Protein AF-A0A3S6QXP9-F1 (afdb_monomer_lite)

Structure (mmCIF, N/CA/C/O backbone):
data_AF-A0A3S6QXP9-F1
#
_entry.id   AF-A0A3S6QXP9-F1
#
loop_
_atom_site.group_PDB
_atom_site.id
_atom_site.type_symbol
_atom_site.label_atom_id
_atom_site.label_alt_id
_atom_site.label_comp_id
_atom_site.label_asym_id
_atom_site.label_entity_id
_atom_site.label_seq_id
_atom_site.pdbx_PDB_ins_code
_atom_site.Cartn_x
_atom_site.Cartn_y
_atom_site.Cartn_z
_atom_site.occupancy
_atom_site.B_iso_or_equiv
_atom_site.auth_seq_id
_atom_site.auth_comp_id
_atom_site.auth_asym_id
_atom_site.auth_atom_id
_atom_site.pdbx_PDB_model_num
ATOM 1 N N . MET A 1 1 ? 13.376 3.032 -12.770 1.00 51.94 1 MET A N 1
ATOM 2 C CA . MET A 1 1 ? 12.017 3.089 -13.351 1.00 51.94 1 MET A CA 1
ATOM 3 C C . MET A 1 1 ? 11.216 4.064 -12.499 1.00 51.94 1 MET A C 1
ATOM 5 O O . MET A 1 1 ? 11.444 4.066 -11.294 1.00 51.94 1 MET A O 1
ATOM 9 N N . LEU A 1 2 ? 10.384 4.935 -13.077 1.00 60.69 2 LEU A N 1
ATOM 10 C CA . LEU A 1 2 ? 9.470 5.753 -12.269 1.00 60.69 2 LEU A CA 1
ATOM 11 C C . LEU A 1 2 ? 8.393 4.827 -11.692 1.00 60.69 2 LEU A C 1
ATOM 13 O O . LEU A 1 2 ? 7.773 4.083 -12.442 1.00 60.69 2 LEU A O 1
ATOM 17 N N . GLU A 1 3 ? 8.232 4.828 -10.370 1.00 74.62 3 GLU A N 1
ATOM 18 C CA . GLU A 1 3 ? 7.174 4.068 -9.703 1.00 74.62 3 GLU A CA 1
ATOM 19 C C . GLU A 1 3 ? 5.876 4.867 -9.719 1.00 74.62 3 GLU A C 1
ATOM 21 O O . GLU A 1 3 ? 5.827 5.974 -9.168 1.00 74.62 3 GLU A O 1
ATOM 26 N N . GLU A 1 4 ? 4.834 4.287 -10.308 1.00 84.69 4 GLU A N 1
ATOM 27 C CA . GLU A 1 4 ? 3.491 4.858 -10.314 1.00 84.69 4 GLU A CA 1
ATOM 28 C C . GLU A 1 4 ? 2.471 3.862 -9.752 1.00 84.69 4 GLU A C 1
ATOM 30 O O . GLU A 1 4 ? 2.644 2.642 -9.848 1.00 84.69 4 GLU A O 1
ATOM 35 N N . TYR A 1 5 ? 1.406 4.404 -9.169 1.00 86.06 5 TYR A N 1
ATOM 36 C CA . TYR A 1 5 ? 0.369 3.663 -8.463 1.00 86.06 5 TYR A CA 1
ATOM 37 C C . TYR A 1 5 ? -1.023 4.161 -8.857 1.00 86.06 5 TYR A C 1
ATOM 39 O O . TYR A 1 5 ? -1.175 5.315 -9.257 1.00 86.06 5 TYR A O 1
ATOM 47 N N . VAL A 1 6 ? -2.023 3.295 -8.715 1.00 86.44 6 VAL A N 1
ATOM 48 C CA . VAL A 1 6 ? -3.444 3.538 -8.993 1.00 86.44 6 VAL A CA 1
ATOM 49 C C . VAL A 1 6 ? -4.255 3.310 -7.714 1.00 86.44 6 VAL A C 1
ATOM 51 O O . VAL A 1 6 ? -3.970 2.373 -6.967 1.00 86.44 6 VAL A O 1
ATOM 54 N N . PHE A 1 7 ? -5.264 4.152 -7.470 1.00 81.00 7 PHE A N 1
ATOM 55 C CA . PHE A 1 7 ? -6.245 4.007 -6.385 1.00 81.00 7 PHE A CA 1
ATOM 56 C C . PHE A 1 7 ? -7.596 3.530 -6.933 1.00 81.00 7 PHE A C 1
ATOM 58 O O . PHE A 1 7 ? -7.997 3.948 -8.016 1.00 81.00 7 PHE A O 1
ATOM 65 N N . ASN A 1 8 ? -8.321 2.698 -6.172 1.00 62.62 8 ASN A N 1
ATOM 66 C CA . ASN A 1 8 ? -9.655 2.210 -6.563 1.00 62.62 8 ASN A CA 1
ATOM 67 C C . ASN A 1 8 ? -10.561 3.324 -7.130 1.00 62.62 8 ASN A C 1
ATOM 69 O O . ASN A 1 8 ? -10.716 4.380 -6.517 1.00 62.62 8 ASN A O 1
ATOM 73 N N . ASP A 1 9 ? -11.157 3.042 -8.292 1.00 55.75 9 ASP A N 1
ATOM 74 C CA . ASP A 1 9 ? -12.114 3.850 -9.069 1.00 55.75 9 ASP A CA 1
ATOM 75 C C . ASP A 1 9 ? -11.620 5.183 -9.650 1.00 55.75 9 ASP A C 1
ATOM 77 O O . ASP A 1 9 ? -12.282 5.764 -10.515 1.00 55.75 9 ASP A O 1
ATOM 81 N N . ILE A 1 10 ? -10.431 5.646 -9.264 1.00 55.62 10 ILE A N 1
ATOM 82 C CA . ILE A 1 10 ? -9.788 6.817 -9.855 1.00 55.62 10 ILE A CA 1
ATOM 83 C C . ILE A 1 10 ? -8.538 6.319 -10.574 1.00 55.62 10 ILE A C 1
ATOM 85 O O . ILE A 1 10 ? -7.521 6.023 -9.953 1.00 55.62 10 ILE A O 1
ATOM 89 N N . LEU A 1 11 ? -8.596 6.251 -11.907 1.00 62.91 11 LEU A N 1
ATOM 90 C CA . LEU A 1 11 ? -7.452 5.961 -12.788 1.00 62.91 11 LEU A CA 1
ATOM 91 C C . LEU A 1 11 ? -6.400 7.093 -12.765 1.00 62.91 11 LEU A C 1
ATOM 93 O O . LEU A 1 11 ? -5.868 7.491 -13.801 1.00 62.91 11 LEU A O 1
ATOM 97 N N . GLU A 1 12 ? -6.115 7.661 -11.599 1.00 71.81 12 GLU A N 1
ATOM 98 C CA . GLU A 1 12 ? -5.054 8.628 -11.415 1.00 71.81 12 GLU A CA 1
ATOM 99 C C . GLU A 1 12 ? -3.759 7.883 -11.117 1.00 71.81 12 GLU A C 1
ATOM 101 O O . GLU A 1 12 ? -3.647 7.130 -10.150 1.00 71.81 12 GLU A O 1
ATOM 106 N N . ARG A 1 13 ? -2.773 8.094 -11.988 1.00 80.31 13 ARG A N 1
ATOM 107 C CA . ARG A 1 13 ? -1.422 7.583 -11.794 1.00 80.31 13 ARG A CA 1
ATOM 108 C C . ARG A 1 13 ? -0.673 8.536 -10.883 1.00 80.31 13 ARG A C 1
ATOM 110 O O . ARG A 1 13 ? -0.381 9.671 -11.258 1.00 80.31 13 ARG A O 1
ATOM 117 N N . LEU A 1 14 ? -0.355 8.064 -9.688 1.00 82.62 14 LEU A N 1
ATOM 118 C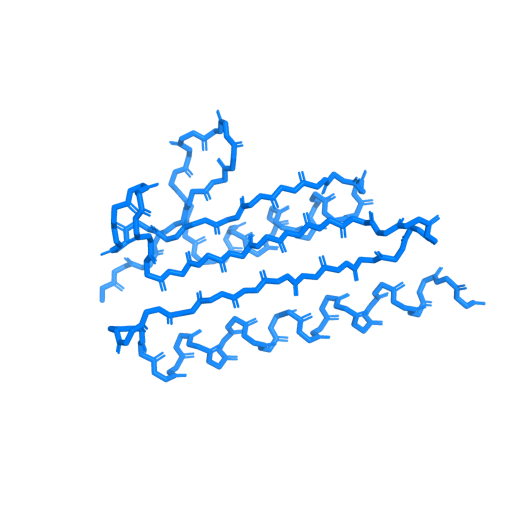 CA . LEU A 1 14 ? 0.367 8.831 -8.684 1.00 82.62 14 LEU A CA 1
ATOM 119 C C . LEU A 1 14 ? 1.784 8.307 -8.531 1.00 82.62 14 LEU A C 1
ATOM 121 O O . LEU A 1 14 ? 2.026 7.106 -8.566 1.00 82.62 14 LEU A O 1
ATOM 125 N N . ASN A 1 15 ? 2.731 9.208 -8.280 1.00 89.19 15 ASN A N 1
ATOM 126 C CA . ASN A 1 15 ? 4.049 8.789 -7.819 1.00 89.19 15 ASN A CA 1
ATOM 127 C C . ASN A 1 15 ? 3.983 8.291 -6.365 1.00 89.19 15 ASN A C 1
ATOM 129 O O . ASN A 1 15 ? 3.024 8.546 -5.629 1.00 89.19 15 ASN A O 1
ATOM 133 N N . ARG A 1 16 ? 5.053 7.628 -5.930 1.00 89.94 16 ARG A N 1
ATOM 134 C CA . ARG A 1 16 ? 5.195 7.079 -4.575 1.00 89.94 16 ARG A CA 1
ATOM 135 C C . ARG A 1 16 ? 4.843 8.072 -3.453 1.00 89.94 16 ARG A C 1
ATOM 137 O O . ARG A 1 16 ? 4.137 7.704 -2.522 1.00 89.94 16 ARG A O 1
ATOM 144 N N . GLN A 1 17 ? 5.321 9.318 -3.520 1.00 90.94 17 GLN A N 1
ATOM 145 C CA . GLN A 1 17 ? 5.094 10.309 -2.457 1.00 90.94 17 GLN A CA 1
ATOM 146 C C . GLN A 1 17 ? 3.619 10.697 -2.355 1.00 90.94 17 GLN A C 1
ATOM 148 O O . GLN A 1 17 ? 3.045 10.606 -1.272 1.00 90.94 17 GLN A O 1
ATOM 153 N N . ARG A 1 18 ? 2.993 11.033 -3.487 1.00 90.88 18 ARG A N 1
ATOM 154 C CA . ARG A 1 18 ? 1.561 11.358 -3.537 1.00 90.88 18 ARG A CA 1
ATOM 155 C C . ARG A 1 18 ? 0.697 10.184 -3.095 1.00 90.88 18 ARG A C 1
ATOM 157 O O . ARG A 1 18 ? -0.251 10.365 -2.348 1.00 90.88 18 ARG A O 1
ATOM 164 N N . THR A 1 19 ? 1.079 8.967 -3.478 1.00 91.75 19 THR A N 1
ATOM 165 C CA . THR A 1 19 ? 0.369 7.747 -3.070 1.00 91.75 19 THR A CA 1
ATOM 166 C C . THR A 1 19 ? 0.334 7.600 -1.546 1.00 91.75 19 THR A C 1
ATOM 168 O O . THR A 1 19 ? -0.699 7.265 -0.974 1.00 91.75 19 THR A O 1
ATOM 171 N N . VAL A 1 20 ? 1.444 7.901 -0.864 1.00 93.81 20 VAL A N 1
ATOM 172 C CA . VAL A 1 20 ? 1.505 7.879 0.605 1.00 93.81 20 VAL A CA 1
ATOM 173 C C . VAL A 1 20 ? 0.646 8.979 1.234 1.00 93.81 20 VAL A C 1
ATOM 175 O O . VAL A 1 20 ? 0.035 8.746 2.278 1.00 93.81 20 VAL A O 1
ATOM 178 N N . GLU A 1 21 ? 0.604 10.172 0.644 1.00 93.19 21 GLU A N 1
ATOM 179 C CA . GLU A 1 21 ? -0.230 11.281 1.128 1.00 93.19 21 GLU A CA 1
ATOM 180 C C . GLU A 1 21 ? -1.724 10.963 1.006 1.00 93.19 21 GLU A C 1
ATOM 182 O O . GLU A 1 21 ? -2.468 11.129 1.978 1.00 93.19 21 GLU A O 1
ATOM 187 N N . GLU A 1 22 ? -2.145 10.422 -0.135 1.00 91.69 22 GLU A N 1
ATOM 188 C CA . GLU A 1 22 ? -3.526 9.992 -0.361 1.00 91.69 22 GLU A CA 1
ATOM 189 C C . GLU A 1 22 ? -3.921 8.840 0.564 1.00 91.69 22 GLU A C 1
ATOM 191 O O . GLU A 1 22 ? -4.962 8.897 1.220 1.00 91.69 22 GLU A O 1
ATOM 196 N N . LEU A 1 23 ? -3.050 7.836 0.722 1.00 93.00 23 LEU A N 1
ATOM 197 C CA . LEU A 1 23 ? -3.282 6.721 1.643 1.00 93.00 23 LEU A CA 1
ATOM 198 C C . LEU A 1 23 ? -3.508 7.220 3.075 1.00 93.00 23 LEU A C 1
ATOM 200 O O . LEU A 1 23 ? -4.464 6.821 3.738 1.00 93.00 23 LEU A O 1
ATOM 204 N N . LYS A 1 24 ? -2.655 8.134 3.553 1.00 93.75 24 LYS A N 1
ATOM 205 C CA . LYS A 1 24 ? -2.807 8.752 4.879 1.00 93.75 24 LYS A CA 1
ATOM 206 C C . LYS A 1 24 ? -4.119 9.519 5.003 1.00 93.75 24 LYS A C 1
ATOM 208 O O . LYS A 1 24 ? -4.760 9.450 6.052 1.00 93.75 24 LYS A O 1
ATOM 213 N N . THR A 1 25 ? -4.506 10.248 3.960 1.00 92.56 25 THR A N 1
ATOM 214 C CA . THR A 1 25 ? -5.741 11.039 3.933 1.00 92.56 25 THR A CA 1
ATOM 215 C C . THR A 1 25 ? -6.968 10.137 4.024 1.00 92.56 25 THR A C 1
ATOM 217 O O . THR A 1 25 ? -7.775 10.319 4.938 1.00 92.56 25 THR A O 1
ATOM 220 N N . LYS A 1 26 ? -7.048 9.099 3.183 1.00 91.62 26 LYS A N 1
ATOM 221 C CA . LYS A 1 26 ? -8.140 8.116 3.201 1.00 91.62 26 LYS A CA 1
ATOM 222 C C . LYS A 1 26 ? -8.226 7.363 4.523 1.00 91.62 26 LYS A C 1
ATOM 224 O O . LYS A 1 26 ? -9.298 7.285 5.117 1.00 91.62 26 LYS A O 1
ATOM 229 N N . ILE A 1 27 ? -7.090 6.915 5.063 1.00 92.31 27 ILE A N 1
ATOM 230 C CA . ILE A 1 27 ? -7.045 6.270 6.384 1.00 92.31 27 ILE A CA 1
ATOM 231 C C . ILE A 1 27 ? -7.556 7.214 7.480 1.00 92.31 27 ILE A C 1
ATOM 233 O O . ILE A 1 27 ? -8.328 6.800 8.343 1.00 92.31 27 ILE A O 1
ATOM 237 N N . LYS A 1 28 ? -7.167 8.495 7.455 1.00 91.62 28 LYS A N 1
ATOM 238 C CA . LYS A 1 28 ? -7.653 9.491 8.422 1.00 91.62 28 LYS A CA 1
ATOM 239 C C . LYS A 1 28 ? -9.164 9.715 8.305 1.00 91.62 28 LYS A C 1
ATOM 241 O O . LYS A 1 28 ? -9.825 9.923 9.319 1.00 91.62 28 LYS A O 1
ATOM 246 N N . GLN A 1 29 ? -9.703 9.657 7.090 1.00 91.06 29 GLN A N 1
ATOM 247 C CA . GLN A 1 29 ? -11.138 9.745 6.804 1.00 91.06 29 GLN A CA 1
ATOM 248 C C . GLN A 1 29 ? -11.890 8.430 7.069 1.00 91.06 29 GLN A C 1
ATOM 250 O O . GLN A 1 29 ? -13.110 8.396 6.948 1.00 91.06 29 GLN A O 1
ATOM 255 N N . LYS A 1 30 ? -11.181 7.368 7.479 1.00 90.62 30 LYS A N 1
ATOM 256 C CA . LYS A 1 30 ? -11.705 6.005 7.640 1.00 90.62 30 LYS A CA 1
ATOM 257 C C . LYS A 1 30 ? -12.322 5.426 6.360 1.00 90.62 30 LYS A C 1
ATOM 259 O O . LYS A 1 30 ? -13.234 4.605 6.417 1.00 90.62 30 LYS A O 1
ATOM 264 N N . GLU A 1 31 ? -11.808 5.833 5.207 1.00 91.56 31 GLU A N 1
ATOM 265 C CA . GLU A 1 31 ? -12.178 5.265 3.914 1.00 91.56 31 GLU A CA 1
ATOM 266 C C . GLU A 1 31 ? -11.328 4.020 3.648 1.00 91.56 31 GLU A C 1
ATOM 268 O O . GLU A 1 31 ? -10.110 4.069 3.802 1.00 91.56 31 GLU A O 1
ATOM 273 N N . ALA A 1 32 ? -11.960 2.905 3.278 1.00 92.25 32 ALA A N 1
ATOM 274 C CA . ALA A 1 32 ? -11.271 1.684 2.858 1.00 92.25 32 ALA A CA 1
ATOM 275 C C . ALA A 1 32 ? -10.940 1.731 1.358 1.00 92.25 32 ALA A C 1
ATOM 277 O O . ALA A 1 32 ? -11.590 2.450 0.595 1.00 92.25 32 ALA A O 1
ATOM 278 N N . GLY A 1 33 ? -9.965 0.939 0.915 1.00 93.31 33 GLY A N 1
ATOM 279 C CA . GLY A 1 33 ? -9.618 0.880 -0.500 1.00 93.31 33 GLY A CA 1
ATOM 280 C C . GLY A 1 33 ? -8.434 -0.020 -0.830 1.00 93.31 33 GLY A C 1
ATOM 281 O O . GLY A 1 33 ? -7.975 -0.815 -0.011 1.00 93.31 33 GLY A O 1
ATOM 282 N N . VAL A 1 34 ? -7.946 0.130 -2.062 1.00 92.81 34 VAL A N 1
ATOM 283 C CA . VAL A 1 34 ? -6.759 -0.562 -2.573 1.00 92.81 34 VAL A CA 1
ATOM 284 C C . VAL A 1 34 ? -5.817 0.426 -3.256 1.00 92.81 34 VAL A C 1
ATOM 286 O O . VAL A 1 34 ? -6.260 1.454 -3.782 1.00 92.81 34 VAL A O 1
ATOM 289 N N . ILE A 1 35 ? -4.530 0.094 -3.252 1.00 92.00 35 ILE A N 1
ATOM 290 C CA . ILE A 1 35 ? -3.498 0.704 -4.088 1.00 92.00 35 ILE A CA 1
ATOM 291 C C . ILE A 1 35 ? -2.827 -0.406 -4.887 1.00 92.00 35 ILE A C 1
ATOM 293 O O . ILE A 1 35 ? -2.437 -1.425 -4.316 1.00 92.00 35 ILE A O 1
ATOM 297 N N . GLN A 1 36 ? -2.648 -0.182 -6.184 1.00 91.88 36 GLN A N 1
ATOM 298 C CA . GLN A 1 36 ? -1.980 -1.116 -7.090 1.00 91.88 36 GLN A CA 1
ATOM 299 C C . GLN A 1 36 ? -0.854 -0.406 -7.850 1.00 91.88 36 GLN A C 1
ATOM 301 O O . GLN A 1 36 ? -0.990 0.769 -8.185 1.00 91.88 36 GLN A O 1
ATOM 306 N N . SER A 1 37 ? 0.271 -1.072 -8.120 1.00 90.44 37 SER A N 1
ATOM 307 C CA . SER A 1 37 ? 1.328 -0.502 -8.972 1.00 90.44 37 SER A CA 1
ATOM 308 C C . SER A 1 37 ? 1.006 -0.620 -10.465 1.00 90.44 37 SER A C 1
ATOM 310 O O . SER A 1 37 ? 0.304 -1.531 -10.895 1.00 90.44 37 SER A O 1
ATOM 312 N N . VAL A 1 38 ? 1.584 0.272 -11.279 1.00 86.12 38 VAL A N 1
ATOM 313 C CA . VAL A 1 38 ? 1.450 0.226 -12.752 1.00 86.12 38 VAL A CA 1
ATOM 314 C C . VAL A 1 38 ? 2.450 -0.698 -13.449 1.00 86.12 38 VAL A C 1
ATOM 316 O O . VAL A 1 38 ? 2.360 -0.875 -14.659 1.00 86.12 38 VAL A O 1
ATOM 319 N N . SER A 1 39 ? 3.470 -1.190 -12.738 1.00 84.88 39 SER A N 1
ATOM 320 C CA . SER A 1 39 ? 4.534 -2.009 -13.337 1.00 84.88 39 SER A CA 1
ATOM 321 C C . SER A 1 39 ? 4.111 -3.465 -13.579 1.00 84.88 39 SER A C 1
ATOM 323 O O . SER A 1 39 ? 4.775 -4.157 -14.347 1.00 84.88 39 SER A O 1
ATOM 325 N N . GLY A 1 40 ? 2.982 -3.886 -12.995 1.00 76.69 40 GLY A N 1
ATOM 326 C CA . GLY A 1 40 ? 2.204 -5.046 -13.438 1.00 76.69 40 GLY A CA 1
ATOM 327 C C . GLY A 1 40 ? 1.044 -4.632 -14.353 1.00 76.69 40 GLY A C 1
ATOM 328 O O . GLY A 1 40 ? 1.016 -3.517 -14.870 1.00 76.69 40 GLY A O 1
ATOM 329 N N . ASP A 1 41 ? 0.064 -5.509 -14.550 1.00 71.25 41 ASP A N 1
ATOM 330 C CA . ASP A 1 41 ? -1.219 -5.118 -15.146 1.00 71.25 41 ASP A CA 1
ATOM 331 C C . ASP A 1 41 ? -2.307 -5.000 -14.063 1.00 71.25 41 ASP A C 1
ATOM 333 O O . ASP A 1 41 ? -2.077 -5.302 -12.894 1.00 71.25 41 ASP A O 1
ATOM 337 N N . LEU A 1 42 ? -3.500 -4.524 -14.431 1.00 62.69 42 LEU A N 1
ATOM 338 C CA . LEU A 1 42 ? -4.620 -4.367 -13.487 1.00 62.69 42 LEU A CA 1
ATOM 339 C C . LEU A 1 42 ? -5.149 -5.706 -12.937 1.00 62.69 42 LEU A C 1
ATOM 341 O O . LEU A 1 42 ? -6.024 -5.708 -12.077 1.00 62.69 42 LEU A O 1
ATOM 345 N N . ILE A 1 43 ? -4.669 -6.835 -13.462 1.00 72.12 43 ILE A N 1
ATOM 346 C CA . ILE A 1 43 ? -5.054 -8.185 -13.049 1.00 72.12 43 ILE A CA 1
ATOM 347 C C . ILE A 1 43 ? -3.984 -8.765 -12.109 1.00 72.12 43 ILE A C 1
ATOM 349 O O . ILE A 1 43 ? -4.324 -9.474 -11.165 1.00 72.12 43 ILE A O 1
ATOM 353 N N . LEU A 1 44 ? -2.708 -8.455 -12.346 1.00 80.75 44 LEU A N 1
ATOM 354 C CA . LEU A 1 44 ? -1.534 -8.907 -11.602 1.00 80.75 44 LEU A CA 1
ATOM 355 C C . LEU A 1 44 ? -0.562 -7.729 -11.390 1.00 80.75 44 LEU A C 1
ATOM 357 O O . LEU A 1 44 ? 0.465 -7.636 -12.076 1.00 80.75 44 LEU A O 1
ATOM 361 N N . PRO A 1 45 ? -0.867 -6.808 -10.460 1.00 90.69 45 PRO A N 1
ATOM 362 C CA . PRO A 1 45 ? 0.024 -5.703 -10.135 1.00 90.69 45 PRO A CA 1
ATOM 363 C C . PRO A 1 45 ? 1.280 -6.211 -9.416 1.00 90.69 45 PRO A C 1
ATOM 365 O O . PRO A 1 45 ? 1.243 -7.174 -8.650 1.00 90.69 45 PRO A O 1
ATOM 368 N N . ASP A 1 46 ? 2.410 -5.526 -9.610 1.00 93.19 46 ASP A N 1
ATOM 369 C CA . ASP A 1 46 ? 3.639 -5.866 -8.883 1.00 93.19 46 ASP A CA 1
ATOM 370 C C . ASP A 1 46 ? 3.517 -5.581 -7.378 1.00 93.19 46 ASP A C 1
ATOM 372 O O . ASP A 1 46 ? 4.161 -6.237 -6.563 1.00 93.19 46 ASP A O 1
ATOM 376 N N . ILE A 1 47 ? 2.717 -4.584 -7.003 1.00 93.31 47 ILE A N 1
ATOM 377 C CA . ILE A 1 47 ? 2.447 -4.202 -5.618 1.00 93.31 47 ILE A CA 1
ATOM 378 C C . ILE A 1 47 ? 0.944 -4.050 -5.470 1.00 93.31 47 ILE A C 1
ATOM 380 O O . ILE A 1 47 ? 0.340 -3.272 -6.206 1.00 93.31 47 ILE A O 1
ATOM 384 N N . GLU A 1 48 ? 0.368 -4.734 -4.490 1.00 93.81 48 GLU A N 1
ATOM 385 C CA . GLU A 1 48 ? -1.024 -4.559 -4.087 1.00 93.81 48 GLU A CA 1
ATOM 386 C C . GLU A 1 48 ? -1.090 -4.314 -2.582 1.00 93.81 48 GLU A C 1
ATOM 388 O O . GLU A 1 48 ? -0.455 -5.020 -1.797 1.00 93.81 48 GLU A O 1
ATOM 393 N N . LEU A 1 49 ? -1.831 -3.280 -2.191 1.00 94.88 49 LEU A N 1
ATOM 394 C CA . LEU A 1 49 ? -2.053 -2.872 -0.807 1.00 94.88 49 LEU A CA 1
ATOM 395 C C . LEU A 1 49 ? -3.554 -2.705 -0.598 1.00 94.88 49 LEU A C 1
ATOM 397 O O . LEU A 1 49 ? -4.135 -1.733 -1.081 1.00 94.88 49 LEU A O 1
ATOM 401 N N . VAL A 1 50 ? -4.172 -3.617 0.141 1.00 95.00 50 VAL A N 1
ATOM 402 C CA . VAL A 1 50 ? -5.580 -3.547 0.537 1.00 95.00 50 VAL A CA 1
ATOM 403 C C . VAL A 1 50 ? -5.644 -3.015 1.961 1.00 95.00 50 VAL A C 1
ATOM 405 O O . VAL A 1 50 ? -5.032 -3.580 2.862 1.00 95.00 50 VAL A O 1
ATOM 408 N N . TYR A 1 51 ? -6.388 -1.937 2.185 1.00 94.94 51 TYR A N 1
ATOM 409 C CA . TYR A 1 51 ? -6.570 -1.360 3.515 1.00 94.94 51 TYR A CA 1
ATOM 410 C C . TYR A 1 51 ? -8.051 -1.218 3.851 1.00 94.94 51 TYR A C 1
ATOM 412 O O . TYR A 1 51 ? -8.870 -0.786 3.039 1.00 94.94 51 TYR A O 1
ATOM 420 N N . TYR A 1 52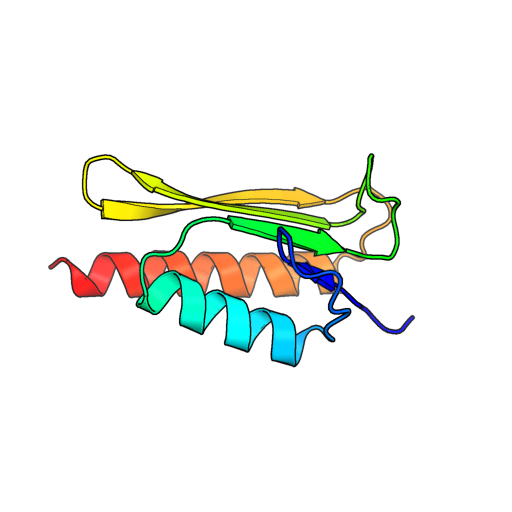 ? -8.394 -1.586 5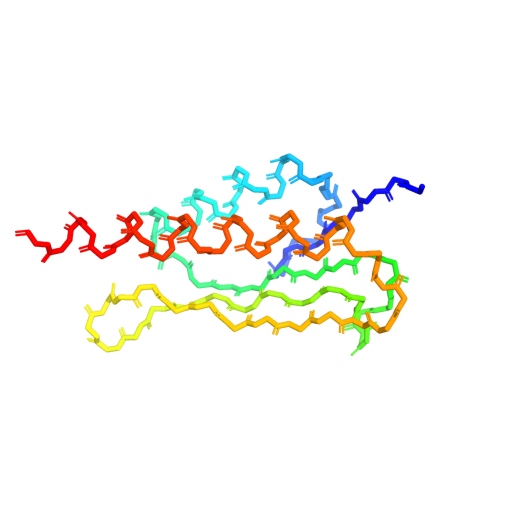.077 1.00 95.06 52 TYR A N 1
ATOM 421 C CA . TYR A 1 52 ? -9.762 -1.587 5.581 1.00 95.06 52 TYR A CA 1
ATOM 422 C C . TYR A 1 52 ? -9.769 -1.383 7.094 1.00 95.06 52 TYR A C 1
ATOM 424 O O . TYR A 1 52 ? -8.727 -1.366 7.746 1.00 95.06 52 TYR A O 1
ATOM 432 N N . PHE A 1 53 ? -10.961 -1.205 7.654 1.00 93.69 53 PHE A N 1
ATOM 433 C CA . PHE A 1 53 ? -11.162 -1.092 9.092 1.00 93.69 53 PHE A CA 1
ATOM 434 C C . PHE A 1 53 ? -11.969 -2.292 9.570 1.00 93.69 53 PHE A C 1
ATOM 436 O O . PHE A 1 53 ? -12.982 -2.635 8.960 1.00 93.69 53 PHE A O 1
ATOM 443 N N . ASP A 1 54 ? -11.512 -2.942 10.636 1.00 91.25 54 ASP A N 1
ATOM 444 C CA . ASP A 1 54 ? -12.225 -4.075 11.220 1.00 91.25 54 ASP A CA 1
ATOM 445 C C . ASP A 1 54 ? -13.469 -3.638 12.022 1.00 91.25 54 ASP A C 1
ATOM 447 O O . ASP A 1 54 ? -13.830 -2.460 12.089 1.00 91.25 54 ASP A O 1
ATOM 451 N N . GLN A 1 55 ? -14.140 -4.605 12.655 1.00 89.50 55 GLN A N 1
ATOM 452 C CA . GLN A 1 55 ? -15.333 -4.358 13.475 1.00 89.50 55 GLN A CA 1
ATOM 453 C C . GLN A 1 55 ? -15.070 -3.444 14.686 1.0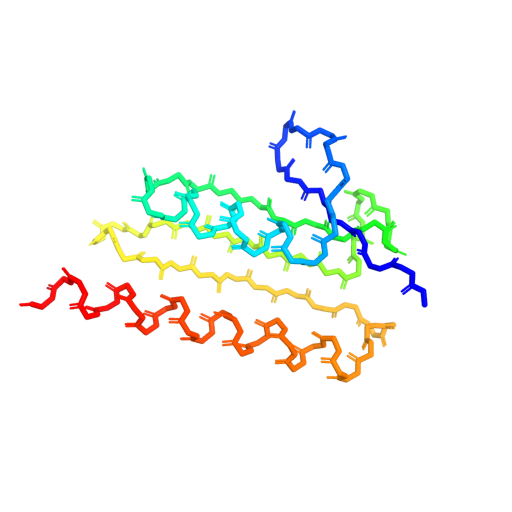0 89.50 55 GLN A C 1
ATOM 455 O O . GLN A 1 55 ? -16.012 -2.877 15.231 1.00 89.50 55 GLN A O 1
ATOM 460 N N . GLN A 1 56 ? -13.812 -3.298 15.108 1.00 89.44 56 GLN A N 1
ATOM 461 C CA . GLN A 1 56 ? -13.383 -2.416 16.195 1.00 89.44 56 GLN A CA 1
ATOM 462 C C . GLN A 1 56 ? -12.880 -1.063 15.665 1.00 89.44 56 GLN A C 1
ATOM 464 O O . GLN A 1 56 ? -12.341 -0.261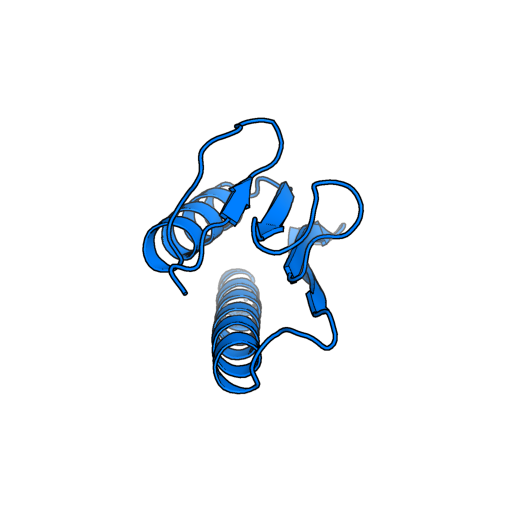 16.423 1.00 89.44 56 GLN A O 1
ATOM 469 N N . HIS A 1 57 ? -13.072 -0.787 14.370 1.00 87.12 57 HIS A N 1
ATOM 470 C CA . HIS A 1 57 ? -12.565 0.391 13.671 1.00 87.12 57 HIS A CA 1
ATOM 471 C C . HIS A 1 57 ? -11.038 0.537 13.708 1.00 87.12 57 HIS A C 1
ATOM 473 O O . HIS A 1 57 ? -10.525 1.653 13.567 1.00 87.12 57 HIS A O 1
ATOM 479 N N . LEU A 1 58 ? -10.313 -0.573 13.862 1.00 91.38 58 LEU A N 1
ATOM 480 C CA . LEU A 1 58 ? -8.860 -0.594 13.762 1.00 91.38 58 LEU A CA 1
ATOM 481 C C . LEU A 1 58 ? -8.448 -0.794 12.308 1.00 91.38 58 LEU A C 1
ATOM 483 O O . LEU A 1 58 ? -9.023 -1.608 11.585 1.00 91.38 58 LEU A O 1
ATOM 487 N N . LEU A 1 59 ? -7.440 -0.035 11.888 1.00 94.50 59 LEU A N 1
ATOM 488 C CA . LEU A 1 59 ? -6.857 -0.146 10.558 1.00 94.50 59 LEU A CA 1
ATOM 489 C C . LEU A 1 59 ? -6.160 -1.501 10.377 1.00 94.50 59 LEU A C 1
ATOM 491 O O . LEU A 1 59 ? -5.236 -1.833 11.123 1.00 94.50 59 LEU A O 1
ATOM 495 N N . GLN A 1 60 ? -6.546 -2.208 9.322 1.00 95.56 60 GLN A N 1
ATOM 496 C CA . GLN A 1 60 ? -5.899 -3.410 8.812 1.00 95.56 60 GLN A CA 1
ATOM 497 C C . GLN A 1 60 ? -5.339 -3.120 7.418 1.00 95.56 60 GLN A C 1
ATOM 499 O O . GLN A 1 60 ? -5.950 -2.386 6.635 1.00 95.56 60 GLN A O 1
ATOM 504 N N . ILE A 1 61 ? -4.160 -3.665 7.122 1.00 96.25 61 ILE A N 1
ATOM 505 C CA . ILE A 1 61 ? -3.522 -3.542 5.809 1.00 96.25 61 ILE A CA 1
ATOM 506 C C . ILE A 1 61 ? -2.955 -4.904 5.420 1.00 96.25 61 ILE A C 1
ATOM 508 O O . ILE A 1 61 ? -2.020 -5.384 6.062 1.00 96.25 61 ILE A O 1
ATOM 512 N N . ASP A 1 62 ? -3.488 -5.468 4.344 1.00 95.81 62 ASP A N 1
ATOM 513 C CA . ASP A 1 62 ? -2.975 -6.662 3.681 1.00 95.81 62 ASP A CA 1
ATOM 514 C C . ASP A 1 62 ? -2.199 -6.241 2.430 1.00 95.81 62 ASP A C 1
ATOM 516 O O . ASP A 1 62 ? -2.567 -5.281 1.749 1.00 95.81 62 ASP A O 1
ATOM 520 N N . TYR A 1 63 ? -1.086 -6.914 2.139 1.00 95.50 63 TYR A N 1
ATOM 521 C CA . TYR A 1 63 ? -0.229 -6.523 1.025 1.00 95.50 63 TYR A CA 1
ATOM 522 C C . TYR A 1 63 ? 0.513 -7.692 0.398 1.00 95.50 63 TYR A C 1
ATOM 524 O O . TYR A 1 63 ? 0.857 -8.668 1.067 1.00 95.50 63 TYR A O 1
ATOM 532 N N . SER A 1 64 ? 0.810 -7.554 -0.891 1.00 94.19 64 SER A N 1
ATOM 533 C CA . SER A 1 64 ? 1.621 -8.504 -1.646 1.00 94.19 64 SER A CA 1
ATOM 534 C C . SER A 1 64 ? 2.587 -7.799 -2.591 1.00 94.19 64 SER A C 1
ATOM 536 O O . SER A 1 64 ? 2.287 -6.735 -3.136 1.00 94.19 64 SER A O 1
ATOM 538 N N . PHE A 1 65 ? 3.742 -8.429 -2.803 1.00 94.81 65 PHE A N 1
ATOM 539 C CA . PHE A 1 65 ? 4.763 -7.991 -3.748 1.00 94.81 65 PHE A CA 1
ATOM 540 C C . PHE A 1 65 ? 5.071 -9.121 -4.726 1.00 94.81 65 PHE A C 1
ATOM 542 O O . PHE A 1 65 ? 5.317 -10.250 -4.298 1.00 94.81 65 PHE A O 1
ATOM 549 N N . SER A 1 66 ? 5.132 -8.814 -6.018 1.00 93.31 66 SER A N 1
ATOM 550 C CA . SER A 1 66 ? 5.654 -9.738 -7.020 1.00 93.31 66 SER A CA 1
ATOM 551 C C . SER A 1 66 ? 7.166 -9.923 -6.858 1.00 93.31 66 SER A C 1
ATOM 553 O O . SER A 1 66 ? 7.875 -9.088 -6.275 1.00 93.31 66 SER A O 1
ATOM 555 N N . ASP A 1 67 ? 7.696 -11.008 -7.420 1.00 90.75 67 ASP A N 1
ATOM 556 C CA . ASP A 1 67 ? 9.134 -11.309 -7.413 1.00 90.75 67 ASP A CA 1
ATOM 557 C C . ASP A 1 67 ? 9.990 -10.252 -8.126 1.00 90.75 67 ASP A C 1
ATOM 559 O O . ASP A 1 67 ? 11.182 -10.131 -7.845 1.00 90.75 67 ASP A O 1
ATOM 563 N N . ASN A 1 68 ? 9.378 -9.428 -8.980 1.00 89.12 68 ASN A N 1
ATOM 564 C CA . ASN A 1 68 ? 10.060 -8.368 -9.719 1.00 89.12 68 ASN A CA 1
ATOM 565 C C . ASN A 1 68 ? 10.267 -7.092 -8.888 1.00 89.12 68 ASN A C 1
ATOM 567 O O . ASN A 1 68 ? 11.065 -6.228 -9.263 1.00 89.12 68 ASN A O 1
ATOM 571 N N . VAL A 1 69 ? 9.579 -6.956 -7.748 1.00 92.25 69 VAL A N 1
ATOM 572 C CA . VAL A 1 69 ? 9.716 -5.785 -6.876 1.00 92.25 69 VAL A CA 1
ATOM 573 C C . VAL A 1 69 ? 11.063 -5.811 -6.164 1.00 92.25 69 VAL A C 1
ATOM 575 O O . VAL A 1 69 ? 11.368 -6.732 -5.401 1.00 92.25 69 VAL A O 1
ATOM 578 N N . SER A 1 70 ? 11.840 -4.744 -6.351 1.00 93.56 70 SER A N 1
ATOM 579 C CA . SER A 1 70 ? 13.148 -4.588 -5.716 1.00 93.56 70 SER A CA 1
ATOM 580 C C . SER A 1 70 ? 13.066 -4.641 -4.183 1.00 93.56 70 SER A C 1
ATOM 582 O O . SER A 1 70 ? 12.093 -4.188 -3.575 1.00 93.56 70 SER A O 1
ATOM 584 N N . SER A 1 71 ? 14.127 -5.129 -3.529 1.00 94.81 71 SER A N 1
ATOM 585 C CA . SER A 1 71 ? 14.193 -5.148 -2.058 1.00 94.81 71 SER A CA 1
ATOM 586 C C . SER A 1 71 ? 14.054 -3.748 -1.445 1.00 94.81 71 SER A C 1
ATOM 588 O O . SER A 1 71 ? 13.478 -3.608 -0.369 1.00 94.81 71 SER A O 1
ATOM 590 N N . GLU A 1 72 ? 14.553 -2.711 -2.123 1.00 94.62 72 GLU A N 1
ATOM 591 C CA . GLU A 1 72 ? 14.420 -1.320 -1.680 1.00 94.62 72 GLU A CA 1
ATOM 592 C C . GLU A 1 72 ? 12.950 -0.886 -1.648 1.00 94.62 72 GLU A C 1
ATOM 594 O O . GLU A 1 72 ? 12.476 -0.378 -0.631 1.00 94.62 72 GLU A O 1
ATOM 599 N N . THR A 1 73 ? 12.214 -1.146 -2.729 1.00 92.81 73 THR A N 1
ATOM 600 C CA . THR A 1 73 ? 10.793 -0.800 -2.844 1.00 92.81 73 THR A CA 1
ATOM 601 C C . THR A 1 73 ? 9.947 -1.570 -1.824 1.00 92.81 73 THR A C 1
ATOM 603 O O . THR A 1 73 ? 9.076 -0.974 -1.189 1.00 92.81 73 THR A O 1
ATOM 606 N N . ARG A 1 74 ? 10.239 -2.860 -1.591 1.00 95.25 74 ARG A N 1
ATOM 607 C CA . ARG A 1 74 ? 9.566 -3.660 -0.547 1.00 95.25 74 ARG A CA 1
ATOM 608 C C . ARG A 1 74 ? 9.763 -3.046 0.839 1.00 95.25 74 ARG A C 1
ATOM 610 O O . ARG A 1 74 ? 8.788 -2.728 1.514 1.00 95.25 74 ARG A O 1
ATOM 617 N N . LYS A 1 75 ? 11.019 -2.775 1.218 1.00 96.31 75 LYS A N 1
ATOM 618 C CA . LYS A 1 75 ? 11.360 -2.159 2.514 1.00 96.31 75 LYS A CA 1
ATOM 619 C C . LYS A 1 75 ? 10.693 -0.803 2.702 1.00 96.31 75 LYS A C 1
ATOM 621 O O . LYS A 1 75 ? 10.257 -0.481 3.806 1.00 96.31 75 LYS A O 1
ATOM 626 N N . PHE A 1 76 ? 10.623 -0.004 1.638 1.00 95.31 76 PHE A N 1
ATOM 627 C CA . PHE A 1 76 ? 9.915 1.268 1.670 1.00 95.31 76 PHE A CA 1
ATOM 628 C C . PHE A 1 76 ? 8.448 1.061 2.069 1.00 95.31 76 PHE A C 1
ATOM 630 O O . PHE A 1 76 ? 8.013 1.625 3.073 1.00 95.31 76 PHE A O 1
ATOM 637 N N . TRP A 1 77 ? 7.704 0.225 1.343 1.00 95.69 77 TRP A N 1
ATOM 638 C CA . TRP A 1 77 ? 6.280 0.012 1.612 1.00 95.69 77 TRP A CA 1
ATOM 639 C C . TRP A 1 77 ? 6.026 -0.628 2.972 1.00 95.69 77 TRP A C 1
ATOM 641 O O . TRP A 1 77 ? 5.193 -0.130 3.725 1.00 95.69 77 TRP A O 1
ATOM 651 N N . GLU A 1 78 ? 6.803 -1.643 3.342 1.00 96.38 78 GLU A N 1
ATOM 652 C CA . GLU A 1 78 ? 6.732 -2.266 4.668 1.00 96.38 78 GLU A CA 1
ATOM 653 C C . GLU A 1 78 ? 6.921 -1.233 5.789 1.00 96.38 78 GLU A C 1
ATOM 655 O O . GLU A 1 78 ? 6.170 -1.225 6.766 1.00 96.38 78 GLU A O 1
ATOM 660 N N . SER A 1 79 ? 7.871 -0.303 5.634 1.00 96.38 79 SER A N 1
ATOM 661 C CA . SER A 1 79 ? 8.098 0.755 6.626 1.00 96.38 79 SER A CA 1
ATOM 662 C C . SER A 1 79 ? 6.898 1.697 6.771 1.00 96.38 79 SER A C 1
ATOM 664 O O . SER A 1 79 ? 6.537 2.067 7.893 1.00 96.38 79 SER A O 1
AT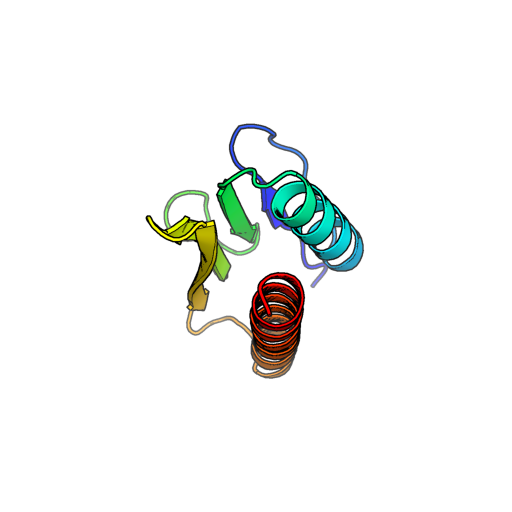OM 666 N N . ILE A 1 80 ? 6.240 2.041 5.658 1.00 95.56 80 ILE A N 1
ATOM 667 C CA . ILE A 1 80 ? 5.039 2.880 5.651 1.00 95.56 80 ILE A CA 1
ATOM 668 C C . ILE A 1 80 ? 3.875 2.150 6.324 1.00 95.56 80 ILE A C 1
ATOM 670 O O . ILE A 1 80 ? 3.226 2.723 7.198 1.00 95.56 80 ILE A O 1
ATOM 674 N N . ILE A 1 81 ? 3.645 0.883 5.977 1.00 95.56 81 ILE A N 1
ATOM 675 C CA . ILE A 1 81 ? 2.569 0.052 6.538 1.00 95.56 81 ILE A CA 1
ATOM 676 C C . ILE A 1 81 ? 2.722 -0.070 8.056 1.00 95.56 81 ILE A C 1
ATOM 678 O O . ILE A 1 81 ? 1.781 0.196 8.807 1.00 95.56 81 ILE A O 1
ATOM 682 N N . VAL A 1 82 ? 3.931 -0.387 8.529 1.00 94.81 82 VAL A N 1
ATOM 683 C CA . VAL A 1 82 ? 4.226 -0.485 9.965 1.00 94.81 82 VAL A CA 1
ATOM 684 C C . VAL A 1 82 ? 3.970 0.843 10.677 1.00 94.81 82 VAL A C 1
ATOM 686 O O . VAL A 1 82 ? 3.409 0.849 11.776 1.00 94.81 82 VAL A O 1
ATOM 689 N N . ALA A 1 83 ? 4.367 1.969 10.078 1.00 93.31 83 ALA A N 1
ATOM 690 C CA . ALA A 1 83 ? 4.123 3.286 10.655 1.00 93.31 83 ALA A CA 1
ATOM 691 C C . ALA A 1 83 ? 2.618 3.588 10.770 1.00 93.31 83 ALA A C 1
ATOM 693 O O . ALA A 1 83 ? 2.167 4.024 11.828 1.00 93.31 83 ALA A O 1
ATOM 694 N N . LEU A 1 84 ? 1.836 3.300 9.724 1.00 92.69 84 LEU A N 1
ATOM 695 C CA . LEU A 1 84 ? 0.390 3.540 9.695 1.00 92.69 84 LEU A CA 1
ATOM 696 C C . LEU A 1 84 ? -0.358 2.720 10.751 1.00 92.69 84 LEU A C 1
ATOM 698 O O . LEU A 1 84 ? -1.152 3.276 11.512 1.00 92.69 84 LEU A O 1
ATOM 702 N N . ILE A 1 85 ? -0.061 1.422 10.847 1.00 89.12 85 ILE A N 1
ATOM 703 C CA . ILE A 1 85 ? -0.694 0.530 11.828 1.00 89.12 85 ILE A CA 1
ATOM 704 C C . ILE A 1 85 ? -0.377 0.991 13.257 1.00 89.12 85 ILE A C 1
ATOM 706 O O . ILE A 1 85 ? -1.268 1.039 14.105 1.00 89.12 85 ILE A O 1
ATOM 710 N N . LYS A 1 86 ? 0.875 1.381 13.539 1.00 88.44 86 LYS A N 1
ATOM 711 C CA . LYS A 1 86 ? 1.266 1.897 14.863 1.00 88.44 86 LYS A CA 1
ATOM 712 C C . LYS A 1 86 ? 0.543 3.196 15.215 1.00 88.44 86 LYS A C 1
ATOM 714 O O . LYS A 1 86 ? 0.019 3.318 16.317 1.00 88.44 86 LYS A O 1
ATOM 719 N N . SER A 1 87 ? 0.490 4.153 14.288 1.00 83.06 87 SER A N 1
ATOM 720 C CA . SER A 1 87 ? -0.194 5.428 14.518 1.00 83.06 87 SER A CA 1
ATOM 721 C C . SER A 1 87 ? -1.695 5.261 14.760 1.00 83.06 87 SER A C 1
ATOM 723 O O . SER A 1 87 ? -2.254 6.016 15.547 1.00 83.06 87 SER A O 1
ATOM 725 N N . ASN A 1 88 ? -2.347 4.283 14.123 1.00 77.88 88 ASN A N 1
ATOM 726 C CA . ASN A 1 88 ? -3.778 4.045 14.312 1.00 77.88 88 ASN A CA 1
ATOM 727 C C . ASN A 1 88 ? -4.102 3.397 15.670 1.00 77.88 88 ASN A C 1
ATOM 729 O O . ASN A 1 88 ? -5.111 3.746 16.275 1.00 77.88 88 ASN A O 1
ATOM 733 N N . LYS A 1 89 ? -3.230 2.521 16.189 1.00 71.44 89 LYS A N 1
ATOM 734 C CA . LYS A 1 89 ? -3.407 1.923 17.526 1.00 71.44 89 LYS A CA 1
ATOM 735 C C . LYS A 1 89 ? -3.346 2.968 18.641 1.00 71.44 89 LYS A C 1
ATOM 737 O O . LYS A 1 89 ? -4.214 2.979 19.500 1.00 71.44 89 LYS A O 1
ATOM 742 N N . ASN A 1 90 ? -2.400 3.904 18.557 1.00 64.56 90 ASN A N 1
ATOM 743 C CA . ASN A 1 90 ? -2.216 4.951 19.569 1.00 64.56 90 ASN A CA 1
ATOM 744 C C . ASN A 1 90 ? -3.318 6.031 19.575 1.00 64.56 90 ASN A C 1
ATOM 746 O O . ASN A 1 90 ? -3.317 6.882 20.454 1.00 64.56 90 ASN A O 1
ATOM 750 N N . LEU A 1 91 ? -4.208 6.063 18.577 1.00 58.72 91 LEU A N 1
ATOM 751 C CA . LEU A 1 91 ? -5.341 6.999 18.533 1.00 58.72 91 LEU A CA 1
ATOM 752 C C . LEU A 1 91 ? -6.591 6.455 19.243 1.00 58.72 91 LEU A C 1
ATOM 754 O O . LEU A 1 91 ? -7.539 7.212 19.438 1.00 58.72 91 LEU A O 1
ATOM 758 N N . ASN A 1 92 ? -6.607 5.162 19.575 1.00 53.38 92 ASN A N 1
ATOM 759 C CA . ASN A 1 92 ? -7.742 4.477 20.197 1.00 53.38 92 ASN A CA 1
ATOM 760 C C . ASN A 1 92 ? -7.461 4.050 21.656 1.00 53.38 92 ASN A C 1
ATOM 762 O O . ASN A 1 92 ? -8.295 3.365 22.247 1.00 53.38 92 ASN A O 1
ATOM 766 N N . GLU A 1 93 ? -6.313 4.451 22.216 1.00 48.09 93 GLU A N 1
ATOM 767 C CA . GLU A 1 93 ? -5.980 4.409 23.653 1.00 48.09 93 GLU A CA 1
ATOM 768 C C . GLU A 1 93 ? -6.164 5.801 24.274 1.00 48.09 93 GLU A C 1
ATOM 770 O O . GLU A 1 93 ? -6.670 5.871 25.417 1.00 48.09 93 GLU A O 1
#

Radius of gyration: 13.09 Å; chains: 1; bounding box: 30×23×39 Å

Foldseek 3Di:
DFKWKDWPPDRDTDGPVVVLVVVVVCVVVQHWTKMFIPVDPPVDGQKIWGWHADPVRQIDIDIDGDPPDDPVNVVVVVVSRVVSNVVRVVVVD

Secondary structure (DSSP, 8-state):
---EEEETTEEEEEEHHHHHHHHHHHHHTT--EEEEESSS-SSS-SEEEEEEE-TT--EEEEEEE-TTS-HHHHHHHHHHHHHHHHHHHTT--

Organism: NCBI:txid82688

Sequence (93 aa):
MLEEYVFNDILERLNRQRTVEELKTKIKQKEAGVIQSVSGDLILPDIELVYYFDQQHLLQIDYSFSDNVSSETRKFWESIIVALIKSNKNLNE

pLDDT: mean 86.31, std 12.08, range [48.09, 96.38]